Protein AF-A0A953EPU4-F1 (afdb_monomer_lite)

pLDDT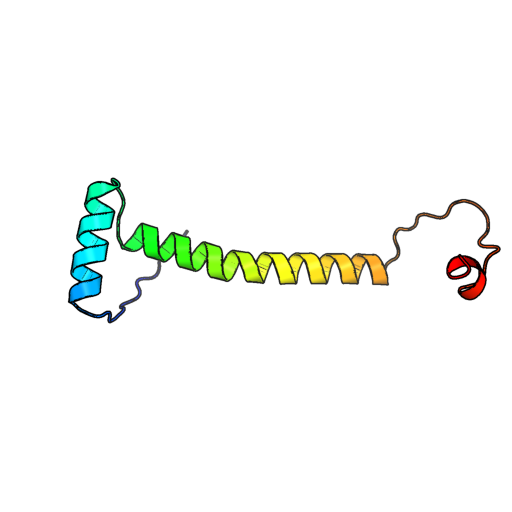: mean 87.54, std 8.88, range [58.88, 97.81]

Sequence (79 aa):
MATRRITLSIPDDLARRVRAFASQHDTSVSAIVTEFLSELVGSEVRYEDVWAAEEAIMASGTGMQIGAITWDRDDVHRR

Radius of gyration: 24.69 Å; chains: 1; bounding box: 36×23×65 Å

Structure (mmCIF, N/CA/C/O backbone):
data_AF-A0A953EPU4-F1
#
_entry.id   AF-A0A953EPU4-F1
#
loop_
_atom_site.group_PDB
_atom_site.id
_atom_site.type_symbol
_atom_site.label_atom_id
_atom_site.label_alt_id
_atom_site.label_comp_id
_atom_site.label_asym_id
_atom_site.label_entity_id
_atom_site.label_seq_id
_atom_site.pdbx_PDB_ins_code
_atom_site.Cartn_x
_atom_site.Cartn_y
_atom_site.Cartn_z
_atom_site.occupancy
_atom_site.B_iso_or_equiv
_atom_site.auth_seq_id
_atom_site.auth_comp_id
_atom_site.auth_asym_id
_atom_site.auth_atom_id
_atom_site.pdbx_PDB_model_num
ATOM 1 N N . MET A 1 1 ? 10.763 -10.748 6.934 1.00 58.88 1 MET A N 1
ATOM 2 C CA . MET A 1 1 ? 11.159 -9.329 6.771 1.00 58.88 1 MET A CA 1
ATOM 3 C C . MET A 1 1 ? 11.133 -8.655 8.134 1.00 58.88 1 MET A C 1
ATOM 5 O O . MET A 1 1 ? 10.313 -9.041 8.958 1.00 58.88 1 MET A O 1
ATOM 9 N N . ALA A 1 2 ? 12.035 -7.711 8.402 1.00 80.00 2 ALA A N 1
ATOM 10 C CA . ALA A 1 2 ? 12.045 -6.986 9.672 1.00 80.00 2 ALA A CA 1
ATOM 11 C C . ALA A 1 2 ? 10.914 -5.944 9.700 1.00 80.00 2 ALA A C 1
ATOM 13 O O . ALA A 1 2 ? 10.756 -5.181 8.752 1.00 80.00 2 ALA A O 1
ATOM 14 N N . THR A 1 3 ? 10.133 -5.902 10.780 1.00 84.19 3 THR A N 1
ATOM 15 C CA . THR A 1 3 ? 9.050 -4.923 10.965 1.00 84.19 3 THR A CA 1
ATOM 16 C C . THR A 1 3 ? 9.526 -3.744 11.807 1.00 84.19 3 THR A C 1
ATOM 18 O O . THR A 1 3 ? 10.108 -3.950 12.876 1.00 84.19 3 THR A O 1
ATOM 21 N N . ARG A 1 4 ? 9.223 -2.511 11.386 1.00 90.31 4 ARG A N 1
ATOM 22 C CA . ARG A 1 4 ? 9.483 -1.292 12.167 1.00 90.31 4 ARG A CA 1
ATOM 23 C C . ARG A 1 4 ? 8.170 -0.716 12.696 1.00 90.31 4 ARG A C 1
ATOM 25 O O . ARG A 1 4 ? 7.211 -0.583 11.946 1.00 90.31 4 ARG A O 1
ATOM 32 N N . ARG A 1 5 ? 8.123 -0.378 13.990 1.00 91.94 5 ARG A N 1
ATOM 33 C CA . ARG A 1 5 ? 6.949 0.265 14.603 1.00 91.94 5 ARG A CA 1
ATOM 34 C C . ARG A 1 5 ? 6.946 1.759 14.302 1.00 91.94 5 ARG A C 1
ATOM 36 O O . ARG A 1 5 ? 7.983 2.409 14.424 1.00 91.94 5 ARG A O 1
ATOM 43 N N . ILE A 1 6 ? 5.775 2.278 13.959 1.00 88.50 6 ILE A N 1
ATOM 44 C CA . ILE A 1 6 ? 5.530 3.697 13.706 1.00 88.50 6 ILE A CA 1
ATOM 45 C C . ILE A 1 6 ? 4.381 4.129 14.619 1.00 88.50 6 ILE A C 1
ATOM 47 O O . ILE A 1 6 ? 3.366 3.438 14.702 1.00 88.50 6 ILE A O 1
ATOM 51 N N . THR A 1 7 ? 4.551 5.251 15.316 1.00 93.50 7 THR A N 1
ATOM 52 C CA . THR A 1 7 ? 3.492 5.869 16.124 1.00 93.50 7 THR A CA 1
ATOM 53 C C . THR A 1 7 ? 2.862 6.992 15.315 1.00 93.50 7 THR A C 1
ATOM 55 O O . THR A 1 7 ? 3.572 7.851 14.798 1.00 93.50 7 THR A O 1
ATOM 58 N N . LEU A 1 8 ? 1.537 6.976 15.202 1.00 90.31 8 LEU A N 1
ATOM 59 C CA . LEU A 1 8 ? 0.763 7.904 14.384 1.00 90.31 8 LEU A CA 1
ATOM 60 C C . LEU A 1 8 ? -0.317 8.540 15.260 1.00 90.31 8 LEU A C 1
ATOM 62 O O . LEU A 1 8 ? -0.991 7.836 16.015 1.00 90.31 8 LEU A O 1
ATOM 66 N N . SER A 1 9 ? -0.502 9.849 15.130 1.00 95.19 9 SER A N 1
ATOM 67 C CA . SER A 1 9 ? -1.615 10.564 15.756 1.00 95.19 9 SER A CA 1
ATOM 68 C C . SER A 1 9 ? -2.711 10.775 14.720 1.00 95.19 9 SER A C 1
ATOM 70 O O . SER A 1 9 ? -2.455 11.337 13.659 1.00 95.19 9 SER A O 1
ATOM 72 N N . ILE A 1 10 ? -3.930 10.337 15.031 1.00 93.69 10 ILE A N 1
ATOM 73 C CA . ILE A 1 10 ? -5.116 10.525 14.188 1.00 93.69 10 ILE A CA 1
ATOM 74 C C . ILE A 1 10 ? -6.275 11.063 15.035 1.00 93.69 10 ILE A C 1
ATOM 76 O O . ILE A 1 10 ? -6.274 10.853 16.252 1.00 93.69 10 ILE A O 1
ATOM 80 N N . PRO A 1 11 ? -7.271 11.729 14.424 1.00 97.81 11 PRO A N 1
ATOM 81 C CA . PRO A 1 11 ? -8.484 12.132 15.124 1.00 97.81 11 PRO A CA 1
ATOM 82 C C . PRO A 1 11 ? -9.155 10.951 15.836 1.00 97.81 11 PRO A C 1
ATOM 84 O O . PRO A 1 11 ? -9.239 9.840 15.308 1.00 97.81 11 PRO A O 1
ATOM 87 N N . ASP A 1 12 ? -9.632 11.189 17.053 1.00 97.31 12 ASP A N 1
ATOM 88 C CA . ASP A 1 12 ? -10.179 10.158 17.941 1.00 97.31 12 ASP A CA 1
ATOM 89 C C . ASP A 1 12 ? -11.460 9.503 17.376 1.00 97.31 12 ASP A C 1
ATOM 91 O O . ASP A 1 12 ? -11.676 8.293 17.483 1.00 97.31 12 ASP A O 1
ATOM 95 N N . ASP A 1 13 ? -12.286 10.280 16.675 1.00 97.69 13 ASP A N 1
ATOM 96 C CA . ASP A 1 13 ? -13.448 9.777 15.942 1.00 97.69 13 ASP A CA 1
ATOM 97 C C . ASP A 1 13 ? -13.047 8.850 14.781 1.00 97.69 13 ASP A C 1
ATOM 99 O O . ASP A 1 13 ? -13.702 7.832 14.542 1.00 97.69 13 ASP A O 1
ATOM 103 N N . LEU A 1 14 ? -11.954 9.164 14.080 1.00 96.25 14 LEU A N 1
ATOM 104 C CA . LEU A 1 14 ? -11.421 8.327 13.012 1.00 96.25 14 LEU A CA 1
ATOM 105 C C . LEU A 1 14 ? -10.836 7.033 13.581 1.00 96.25 14 LEU A C 1
ATOM 107 O O . LEU A 1 14 ? -11.126 5.959 13.058 1.00 96.25 14 LEU A O 1
ATOM 111 N N . ALA A 1 15 ? -10.090 7.113 14.688 1.00 95.56 15 ALA A N 1
ATOM 112 C CA . ALA A 1 15 ? -9.542 5.943 15.372 1.00 95.56 15 ALA A CA 1
ATOM 113 C C . ALA A 1 15 ? -10.640 4.950 15.778 1.00 95.56 15 ALA A C 1
ATOM 115 O O . ALA A 1 15 ? -10.496 3.743 15.565 1.00 95.56 15 ALA A O 1
ATOM 116 N N . ARG A 1 16 ? -11.762 5.451 16.317 1.00 96.69 16 ARG A N 1
ATOM 117 C CA . ARG A 1 16 ? -12.934 4.623 16.639 1.00 96.69 16 ARG A CA 1
ATOM 118 C C . ARG A 1 16 ? -13.525 3.952 15.403 1.00 96.69 16 ARG A C 1
ATOM 120 O O . ARG A 1 16 ? -13.736 2.740 15.418 1.00 96.69 16 ARG A O 1
ATOM 127 N N . ARG A 1 17 ? -13.772 4.720 14.338 1.00 97.31 17 ARG A N 1
ATOM 128 C CA . ARG A 1 17 ? -14.378 4.209 13.097 1.00 97.31 17 ARG A CA 1
ATOM 129 C C . ARG A 1 17 ? -13.509 3.150 12.426 1.00 97.31 17 ARG A C 1
ATOM 131 O O . ARG A 1 17 ? -14.015 2.096 12.063 1.00 97.31 17 ARG A O 1
ATOM 138 N N . VAL A 1 18 ? -12.203 3.391 12.333 1.00 95.75 18 VAL A N 1
ATOM 139 C CA . VAL A 1 18 ? -11.244 2.446 11.744 1.00 95.75 18 VAL A CA 1
ATOM 140 C C . VAL A 1 18 ? -11.152 1.150 12.546 1.00 95.75 18 VAL A C 1
ATOM 142 O O . VAL A 1 18 ? -11.095 0.079 11.951 1.00 95.75 18 VAL A O 1
ATOM 145 N N . ARG A 1 19 ? -11.190 1.208 13.884 1.00 95.94 19 ARG A N 1
ATOM 146 C CA . ARG A 1 19 ? -11.224 -0.013 14.708 1.00 95.94 19 ARG A CA 1
ATOM 147 C C . ARG A 1 19 ? -12.500 -0.814 14.479 1.00 95.94 19 ARG A C 1
ATOM 149 O O . ARG A 1 19 ? -12.416 -2.018 14.275 1.00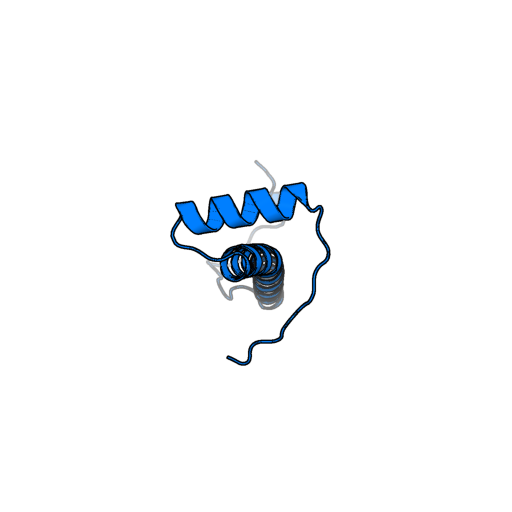 95.94 19 ARG A O 1
ATOM 156 N N . ALA A 1 20 ? -13.656 -0.148 14.472 1.00 97.69 20 ALA A N 1
ATOM 157 C CA . ALA A 1 20 ? -14.934 -0.806 14.216 1.00 97.69 20 ALA A CA 1
ATOM 158 C C . ALA 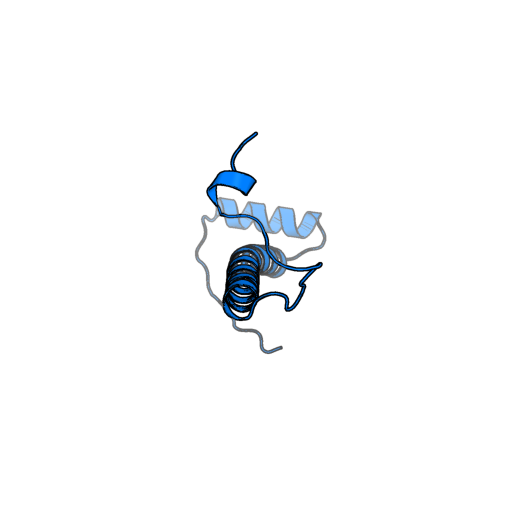A 1 20 ? -14.979 -1.441 12.819 1.00 97.69 20 ALA A C 1
ATOM 160 O O . ALA A 1 20 ? -15.476 -2.553 12.672 1.00 97.69 20 ALA A O 1
ATOM 161 N N . PHE A 1 21 ? -14.445 -0.753 11.808 1.00 97.19 21 PHE A N 1
ATOM 162 C CA . PHE A 1 21 ? -14.302 -1.288 10.458 1.00 97.19 21 PHE A CA 1
ATOM 163 C C . PHE A 1 21 ? -13.389 -2.518 10.448 1.00 97.19 21 PHE A C 1
ATOM 165 O O . PHE A 1 21 ? -13.792 -3.579 9.987 1.00 97.19 21 PHE A O 1
ATOM 172 N N . ALA A 1 22 ? -12.195 -2.417 11.034 1.00 96.88 22 ALA A N 1
ATOM 173 C CA . ALA A 1 22 ? -11.243 -3.522 11.066 1.00 96.88 22 ALA A CA 1
ATOM 174 C C . ALA A 1 22 ? -11.843 -4.786 11.710 1.00 96.88 22 ALA A C 1
ATOM 176 O O . ALA A 1 22 ? -11.716 -5.874 11.158 1.00 96.88 22 ALA A O 1
ATOM 177 N N . SER A 1 23 ? -12.573 -4.628 12.820 1.00 97.06 23 SER A N 1
ATOM 178 C CA . SER A 1 23 ? -13.266 -5.736 13.486 1.00 97.06 23 SER A CA 1
ATOM 179 C C . SER A 1 23 ? -14.388 -6.360 12.652 1.00 97.06 23 SER A C 1
ATOM 181 O O . SER A 1 23 ? -14.586 -7.563 12.739 1.00 97.06 23 SER A O 1
ATOM 183 N N . GLN A 1 24 ? -15.123 -5.575 11.859 1.00 97.75 24 GLN A N 1
ATOM 184 C CA . GLN A 1 24 ? -16.193 -6.092 10.989 1.00 97.75 24 GLN A CA 1
ATOM 185 C C . GLN A 1 24 ? -15.661 -6.875 9.783 1.00 97.75 24 GLN A C 1
ATOM 187 O O . GLN A 1 24 ? -16.386 -7.689 9.220 1.00 97.75 24 GLN A O 1
ATOM 192 N N . HIS A 1 25 ? -14.419 -6.611 9.381 1.00 95.75 25 HIS A N 1
ATOM 193 C CA . HIS A 1 25 ? -13.790 -7.174 8.187 1.00 95.75 25 HIS A CA 1
ATOM 194 C C . HIS A 1 25 ? -12.674 -8.183 8.514 1.00 95.75 25 HIS A C 1
ATOM 196 O O . HIS A 1 25 ? -11.833 -8.440 7.656 1.00 95.75 25 HIS A O 1
ATOM 202 N N . ASP A 1 26 ? -12.630 -8.708 9.746 1.00 95.25 26 ASP A N 1
ATOM 203 C CA . ASP A 1 26 ? -11.606 -9.657 10.221 1.00 95.25 26 ASP A CA 1
ATOM 204 C C . ASP A 1 26 ? -10.161 -9.218 9.898 1.00 95.25 26 ASP A C 1
ATOM 206 O O . ASP A 1 26 ? -9.280 -10.019 9.584 1.00 95.25 26 ASP A O 1
ATOM 210 N N . THR A 1 27 ? -9.902 -7.910 9.982 1.00 96.50 27 THR A N 1
ATOM 211 C CA . THR A 1 27 ? -8.598 -7.302 9.698 1.00 96.50 27 THR A CA 1
ATOM 212 C C . THR A 1 27 ? -8.115 -6.459 10.878 1.00 96.50 27 THR A C 1
ATOM 214 O O . THR A 1 27 ? -8.756 -6.353 11.924 1.00 96.50 27 THR A O 1
ATOM 217 N N . SER A 1 28 ? -6.940 -5.848 10.745 1.00 95.50 28 SER A N 1
ATOM 218 C CA . SER A 1 28 ? -6.374 -4.961 11.759 1.00 95.50 28 SER A CA 1
ATOM 219 C C . SER A 1 28 ? -6.084 -3.582 11.189 1.00 95.50 28 SER A C 1
ATOM 221 O O . SER A 1 28 ? -5.801 -3.419 10.006 1.00 95.50 28 SER A O 1
ATOM 223 N N . VAL A 1 29 ? -6.060 -2.578 12.066 1.00 94.44 29 VAL A N 1
ATOM 224 C CA . VAL A 1 29 ? -5.641 -1.218 11.695 1.00 94.44 29 VAL A CA 1
ATOM 225 C C . VAL A 1 29 ? -4.231 -1.219 11.100 1.00 94.44 29 VAL A C 1
ATOM 227 O O . VAL A 1 29 ? -3.973 -0.524 10.125 1.00 94.44 29 VAL A O 1
ATOM 230 N N . SER A 1 30 ? -3.329 -2.038 11.649 1.00 92.62 30 SER A N 1
ATOM 231 C CA . SER A 1 30 ? -1.970 -2.174 11.122 1.00 92.62 30 SER A CA 1
ATOM 232 C C . SER A 1 30 ? -1.959 -2.767 9.716 1.00 92.62 30 SER A C 1
ATOM 234 O O . SER A 1 30 ? -1.155 -2.325 8.905 1.00 92.62 30 SER A O 1
ATOM 236 N N . ALA A 1 31 ? -2.822 -3.743 9.422 1.00 93.19 31 ALA A N 1
ATOM 237 C CA . ALA A 1 31 ? -2.925 -4.337 8.092 1.00 93.19 31 ALA A CA 1
ATOM 238 C C . ALA A 1 31 ? -3.456 -3.315 7.080 1.00 93.19 31 ALA A C 1
ATOM 240 O O . ALA A 1 31 ? -2.808 -3.096 6.065 1.00 93.19 31 ALA A O 1
ATOM 241 N N . ILE A 1 32 ? -4.532 -2.597 7.421 1.00 94.44 32 ILE A N 1
ATOM 242 C CA . ILE A 1 32 ? -5.101 -1.530 6.579 1.00 94.44 32 ILE A CA 1
ATOM 243 C C . ILE A 1 32 ? -4.049 -0.459 6.256 1.00 94.44 32 ILE A C 1
ATOM 245 O O . ILE A 1 32 ? -3.876 -0.078 5.103 1.00 94.44 32 ILE A O 1
ATOM 249 N N . VAL A 1 33 ? -3.325 0.025 7.271 1.00 93.44 33 VAL A N 1
ATOM 250 C CA . VAL A 1 33 ? -2.279 1.043 7.078 1.00 93.44 33 VAL A CA 1
ATOM 251 C C . VAL A 1 33 ? -1.121 0.491 6.251 1.00 93.44 33 VAL A C 1
ATOM 253 O O . VAL A 1 33 ? -0.591 1.200 5.403 1.00 93.44 33 VAL A O 1
ATOM 256 N N . THR A 1 34 ? -0.727 -0.762 6.484 1.00 91.81 34 THR A N 1
ATOM 257 C CA . THR A 1 34 ? 0.353 -1.403 5.722 1.00 91.81 34 THR A CA 1
ATOM 258 C C . THR A 1 34 ? -0.018 -1.510 4.251 1.00 91.81 34 THR A C 1
ATOM 260 O O . THR A 1 34 ? 0.777 -1.113 3.412 1.00 91.81 34 THR A O 1
ATOM 263 N N . GLU A 1 35 ? -1.228 -1.976 3.948 1.00 91.19 35 GLU A N 1
ATOM 264 C CA . GLU A 1 35 ? -1.723 -2.123 2.580 1.00 91.19 35 GLU A CA 1
ATOM 265 C C . GLU A 1 35 ? -1.787 -0.775 1.865 1.00 91.19 35 GLU A C 1
ATOM 267 O O . GLU A 1 35 ? -1.203 -0.625 0.798 1.00 91.19 35 GLU A O 1
ATOM 272 N N . PHE A 1 36 ? -2.358 0.244 2.511 1.00 91.94 36 PHE A N 1
ATOM 273 C CA . PHE A 1 36 ? -2.398 1.596 1.958 1.00 91.94 36 PHE A CA 1
ATOM 274 C C . PHE A 1 36 ? -0.996 2.155 1.664 1.00 91.94 36 PHE A C 1
ATOM 276 O O . PHE A 1 36 ? -0.759 2.723 0.601 1.00 91.94 36 PHE A O 1
ATOM 283 N N . LEU A 1 37 ? -0.042 1.981 2.587 1.00 91.00 37 LEU A N 1
ATOM 284 C CA . LEU A 1 37 ? 1.341 2.420 2.378 1.00 91.00 37 LEU A CA 1
ATOM 285 C C . LEU A 1 37 ? 2.041 1.611 1.277 1.00 91.00 37 LEU A C 1
ATOM 287 O O . LEU A 1 37 ? 2.823 2.174 0.514 1.00 91.00 37 LEU A O 1
ATOM 291 N N . SER A 1 38 ? 1.765 0.310 1.176 1.00 87.44 38 SER A N 1
ATOM 292 C CA . SER A 1 38 ? 2.291 -0.552 0.116 1.00 87.44 38 SER A CA 1
ATOM 293 C C . SER A 1 38 ? 1.733 -0.187 -1.253 1.00 87.44 38 SER A C 1
ATOM 295 O O . SER A 1 38 ? 2.492 -0.181 -2.216 1.00 87.44 38 SER A O 1
ATOM 297 N N . GLU A 1 39 ? 0.450 0.148 -1.358 1.00 88.62 39 GLU A N 1
ATOM 298 C CA . GLU A 1 39 ? -0.151 0.634 -2.601 1.00 88.62 39 GLU A CA 1
ATOM 299 C C . GLU A 1 39 ? 0.415 1.996 -2.997 1.00 88.62 39 GLU A C 1
ATOM 301 O O . GLU A 1 39 ? 0.783 2.189 -4.156 1.00 88.62 39 GLU A O 1
ATOM 306 N N . LEU A 1 40 ? 0.547 2.910 -2.031 1.00 86.88 40 LEU A N 1
ATOM 307 C CA . LEU A 1 40 ? 1.101 4.240 -2.255 1.00 86.88 40 LEU A CA 1
ATOM 308 C C . LEU A 1 40 ? 2.528 4.148 -2.812 1.00 86.88 40 LEU A C 1
ATOM 310 O O . LEU A 1 40 ? 2.789 4.625 -3.913 1.00 86.88 40 LEU A O 1
ATOM 314 N N . VAL A 1 41 ? 3.423 3.453 -2.105 1.00 84.56 41 VAL A N 1
ATOM 315 C CA . VAL A 1 41 ? 4.827 3.294 -2.522 1.00 84.56 41 VAL A CA 1
ATOM 316 C C . VAL A 1 41 ? 4.947 2.396 -3.753 1.00 84.56 41 VAL A C 1
ATOM 318 O O . VAL A 1 41 ? 5.717 2.683 -4.663 1.00 84.56 41 VAL A O 1
ATOM 321 N N . GLY A 1 42 ? 4.175 1.313 -3.819 1.00 77.12 42 GLY A N 1
ATOM 322 C CA . GLY A 1 42 ? 4.190 0.386 -4.947 1.00 77.12 42 GLY A CA 1
ATOM 323 C C . GLY A 1 42 ? 3.689 1.016 -6.247 1.00 77.12 42 GLY A C 1
ATOM 324 O O . GLY A 1 42 ? 4.087 0.58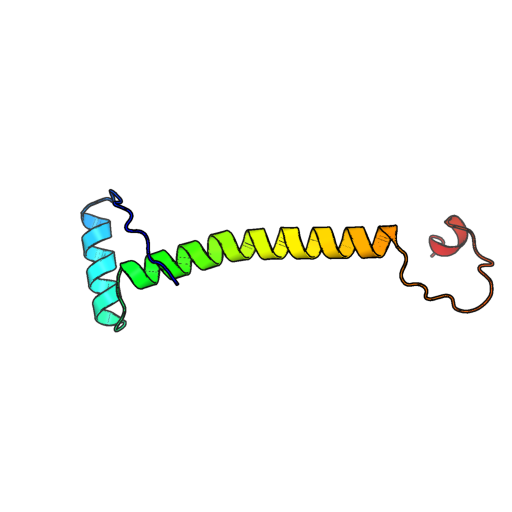6 -7.326 1.00 77.12 42 GLY A O 1
ATOM 325 N N . SER A 1 43 ? 2.828 2.035 -6.186 1.00 67.00 43 SER A N 1
ATOM 326 C CA . SER A 1 43 ? 2.421 2.795 -7.373 1.00 67.00 43 SER A CA 1
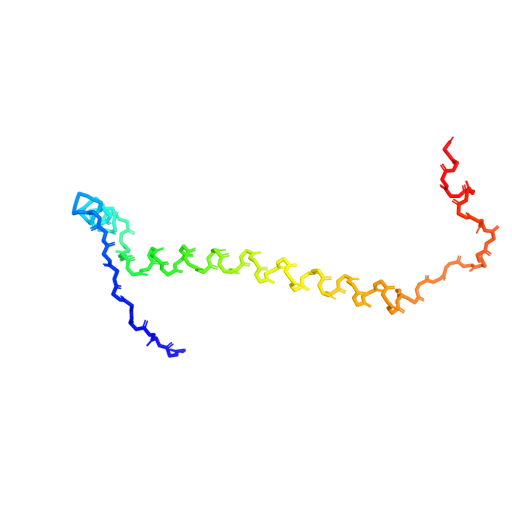ATOM 327 C C . SER A 1 43 ? 3.571 3.622 -7.956 1.00 67.00 43 SER A C 1
ATOM 329 O O . SER A 1 43 ? 3.756 3.621 -9.170 1.00 67.00 43 SER A O 1
ATOM 331 N N . GLU A 1 44 ? 4.378 4.235 -7.095 1.00 61.50 44 GLU A N 1
ATOM 332 C CA . GLU A 1 44 ? 5.487 5.113 -7.469 1.00 61.50 44 GLU A CA 1
ATOM 333 C C . GLU A 1 44 ? 6.713 4.308 -7.924 1.00 61.50 44 GLU A C 1
ATOM 335 O O . GLU A 1 44 ? 7.229 4.541 -9.014 1.00 61.50 44 GLU A O 1
ATOM 340 N N . VAL A 1 45 ? 7.080 3.255 -7.182 1.00 66.62 45 VAL A N 1
ATOM 341 C CA . VAL A 1 45 ? 8.189 2.353 -7.545 1.00 66.62 45 VAL A CA 1
ATOM 342 C C . VAL A 1 45 ? 7.933 1.670 -8.889 1.00 66.62 45 VAL A C 1
ATOM 344 O O . VAL A 1 45 ? 8.804 1.666 -9.750 1.00 66.62 45 VAL A O 1
ATOM 347 N N . ARG A 1 46 ? 6.713 1.162 -9.135 1.00 71.88 46 ARG A N 1
ATOM 348 C CA . ARG A 1 46 ? 6.385 0.551 -10.438 1.00 71.88 46 ARG A CA 1
ATOM 349 C C . ARG A 1 46 ? 6.490 1.542 -11.592 1.00 71.88 46 ARG A C 1
ATOM 351 O O . ARG A 1 46 ? 6.824 1.132 -12.696 1.00 71.88 46 ARG A O 1
ATOM 358 N N . TYR A 1 47 ? 6.160 2.810 -11.364 1.00 75.62 47 TYR A N 1
ATOM 359 C CA . TYR A 1 47 ? 6.262 3.825 -12.404 1.00 75.62 47 TYR A CA 1
ATOM 360 C C . TYR A 1 47 ? 7.726 4.138 -12.727 1.00 75.62 47 TYR A C 1
ATOM 362 O O . TYR A 1 47 ? 8.101 4.118 -13.897 1.00 75.62 47 TYR A O 1
ATOM 370 N N . GLU A 1 48 ? 8.556 4.368 -11.708 1.00 78.19 48 GLU A N 1
ATOM 371 C CA . GLU A 1 48 ? 9.985 4.650 -11.888 1.00 78.19 48 GLU A CA 1
ATOM 372 C C . GLU A 1 48 ? 10.740 3.464 -12.504 1.00 78.19 48 GLU A C 1
ATOM 374 O O . GLU A 1 48 ? 11.548 3.658 -13.411 1.00 78.19 48 GLU A O 1
ATOM 379 N N . ASP A 1 49 ? 10.428 2.235 -12.084 1.00 82.12 49 ASP A N 1
ATOM 3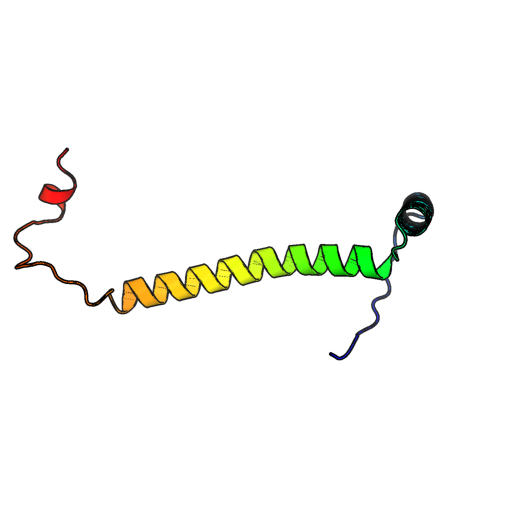80 C CA . ASP A 1 49 ? 11.036 1.018 -12.629 1.00 82.12 49 ASP A CA 1
ATOM 381 C C . ASP A 1 49 ? 10.700 0.831 -14.117 1.00 82.12 49 ASP A C 1
ATOM 383 O O . ASP A 1 49 ? 11.578 0.522 -14.926 1.00 82.12 49 ASP A O 1
ATOM 387 N N . VAL A 1 50 ? 9.432 1.036 -14.496 1.00 85.25 50 VAL A N 1
ATOM 388 C CA . VAL A 1 50 ? 8.999 0.969 -15.901 1.00 85.25 50 VAL A CA 1
ATOM 389 C C . VAL A 1 50 ? 9.644 2.090 -16.707 1.00 85.25 50 VAL A C 1
ATOM 391 O O . VAL A 1 50 ? 10.152 1.836 -17.794 1.00 85.25 50 VAL A O 1
ATOM 394 N N . TRP A 1 51 ? 9.680 3.308 -16.169 1.00 87.12 51 TRP A N 1
ATOM 395 C CA . TRP A 1 51 ? 10.331 4.442 -16.816 1.00 87.12 51 TRP A CA 1
ATOM 396 C C . TRP A 1 51 ? 11.809 4.159 -17.111 1.00 87.12 51 TRP A C 1
ATOM 398 O O . TRP A 1 51 ? 12.253 4.306 -18.250 1.00 87.12 51 TRP A O 1
ATOM 408 N N . ALA A 1 52 ? 12.558 3.693 -16.111 1.00 90.44 52 ALA A N 1
ATOM 409 C CA . ALA A 1 52 ? 13.972 3.367 -16.260 1.00 90.44 52 ALA A CA 1
ATOM 410 C C . ALA A 1 52 ? 14.201 2.215 -17.254 1.00 90.44 52 ALA A C 1
ATOM 412 O O . ALA A 1 52 ? 15.154 2.249 -18.037 1.00 90.44 52 ALA A O 1
ATOM 413 N N . ALA A 1 53 ? 13.326 1.204 -17.255 1.00 87.50 53 ALA A N 1
ATOM 414 C CA . ALA A 1 53 ? 13.390 0.103 -18.211 1.00 87.50 53 ALA A CA 1
ATOM 415 C C . ALA A 1 53 ? 13.148 0.576 -19.655 1.00 87.50 53 ALA A C 1
ATOM 417 O O . ALA A 1 53 ? 13.908 0.211 -20.553 1.00 87.50 53 ALA A O 1
ATOM 418 N N . GLU A 1 54 ? 12.139 1.419 -19.881 1.00 89.50 54 GLU A N 1
ATOM 419 C CA . GLU A 1 54 ? 11.843 2.000 -21.196 1.00 89.50 54 GLU A CA 1
ATOM 420 C C . GLU A 1 54 ? 12.985 2.897 -21.690 1.00 89.50 54 GLU A C 1
ATOM 422 O O . GLU A 1 54 ? 13.394 2.804 -22.848 1.00 89.50 54 GLU A O 1
ATOM 427 N N . GLU A 1 55 ? 13.567 3.723 -20.817 1.00 93.25 55 GLU A N 1
ATOM 428 C CA . GLU A 1 55 ? 14.723 4.560 -21.156 1.00 93.25 55 GLU A CA 1
ATOM 429 C C . GLU A 1 55 ? 15.936 3.714 -21.567 1.00 93.25 55 GLU A C 1
ATOM 431 O O . GLU A 1 55 ? 16.589 4.003 -22.575 1.00 93.25 55 GLU A O 1
ATOM 436 N N . ALA A 1 56 ? 16.193 2.611 -20.860 1.00 91.88 56 ALA A N 1
ATOM 437 C CA . ALA A 1 56 ? 17.248 1.670 -21.221 1.00 91.88 56 ALA A CA 1
ATOM 438 C C . ALA A 1 56 ? 16.992 0.997 -22.582 1.00 91.88 56 ALA A C 1
ATOM 440 O O . ALA A 1 56 ? 17.930 0.829 -23.370 1.00 91.88 56 ALA A O 1
ATOM 441 N N . ILE A 1 57 ? 15.741 0.643 -22.896 1.00 91.06 57 ILE A N 1
ATOM 442 C CA . ILE A 1 57 ? 15.355 0.079 -24.201 1.00 91.06 57 ILE A CA 1
ATOM 443 C C . ILE A 1 57 ? 15.532 1.116 -25.315 1.00 91.06 57 ILE A C 1
ATOM 445 O O . ILE A 1 57 ? 16.091 0.796 -26.363 1.00 91.06 57 ILE A O 1
ATOM 449 N N . MET A 1 58 ? 15.110 2.364 -25.097 1.00 87.06 58 MET A N 1
ATOM 450 C CA . MET A 1 58 ? 15.286 3.447 -26.071 1.00 87.06 58 MET A CA 1
ATOM 451 C C . MET A 1 58 ? 16.766 3.752 -26.327 1.00 87.06 58 MET A C 1
ATOM 453 O O . MET A 1 58 ? 17.155 3.958 -27.476 1.00 87.06 58 MET A O 1
ATOM 457 N N . ALA A 1 59 ? 17.595 3.746 -25.281 1.00 89.88 59 ALA A N 1
ATOM 458 C CA . ALA A 1 59 ? 19.027 4.009 -25.391 1.00 89.88 59 ALA A CA 1
ATOM 459 C C . ALA A 1 59 ? 19.795 2.869 -26.080 1.00 89.88 59 ALA A C 1
ATOM 461 O O . ALA A 1 59 ? 20.702 3.125 -26.870 1.00 89.88 59 ALA A O 1
ATOM 462 N N . SER A 1 60 ? 19.448 1.613 -25.783 1.00 88.44 60 SER A N 1
ATOM 463 C CA . SER A 1 60 ? 20.100 0.438 -26.384 1.00 88.44 60 SER A CA 1
ATOM 464 C C . SER A 1 60 ? 19.563 0.096 -27.776 1.00 88.44 60 SER A C 1
ATOM 466 O O . SER A 1 60 ? 20.273 -0.511 -28.580 1.00 88.44 60 SER A O 1
ATOM 468 N N . GLY A 1 61 ? 18.336 0.522 -28.080 1.00 80.44 61 GLY A N 1
ATOM 469 C CA . GLY A 1 61 ? 17.594 0.082 -29.250 1.00 80.44 61 GLY A CA 1
ATOM 470 C C . GLY A 1 61 ? 17.147 -1.377 -29.115 1.00 80.44 61 GLY A C 1
ATOM 471 O O . GLY A 1 61 ? 17.766 -2.203 -28.452 1.00 80.44 61 GLY A O 1
ATOM 472 N N . THR A 1 62 ? 16.062 -1.744 -29.791 1.00 81.25 62 THR A N 1
ATOM 473 C CA . THR A 1 62 ? 15.496 -3.105 -29.705 1.00 81.25 62 THR A CA 1
ATOM 474 C C . THR A 1 62 ? 16.283 -4.150 -30.504 1.00 81.25 62 THR A C 1
ATOM 476 O O . THR A 1 62 ? 15.913 -5.322 -30.517 1.00 81.25 62 THR A O 1
ATOM 479 N N . GLY A 1 63 ? 17.326 -3.735 -31.236 1.00 77.56 63 GLY A N 1
ATOM 480 C CA . GLY A 1 63 ? 18.071 -4.584 -32.174 1.00 77.56 63 GLY A CA 1
ATOM 481 C C . GLY A 1 63 ? 17.231 -5.112 -33.347 1.00 77.56 63 GLY A C 1
ATOM 482 O O . GLY A 1 63 ? 17.731 -5.881 -34.167 1.00 77.56 63 GLY A O 1
ATOM 483 N N . MET A 1 64 ? 15.959 -4.718 -33.440 1.00 77.38 64 MET A N 1
ATOM 484 C CA . MET A 1 64 ? 15.030 -5.198 -34.449 1.00 77.38 64 MET A CA 1
ATOM 485 C C . MET A 1 64 ? 15.119 -4.312 -35.691 1.00 77.38 64 MET A C 1
ATOM 487 O O . MET A 1 64 ? 14.730 -3.147 -35.667 1.00 77.38 64 MET A O 1
ATOM 491 N N . GLN A 1 65 ? 15.600 -4.882 -36.793 1.00 78.81 65 GLN A N 1
ATOM 492 C CA . GLN A 1 65 ? 15.618 -4.237 -38.101 1.00 78.81 65 GLN A CA 1
ATOM 493 C C . GLN A 1 65 ? 14.935 -5.149 -39.123 1.00 78.81 65 GLN A C 1
ATOM 495 O O . GLN A 1 65 ? 15.308 -6.312 -39.276 1.00 78.81 65 GLN A O 1
ATOM 500 N N . ILE A 1 66 ? 13.948 -4.614 -39.843 1.00 81.75 66 ILE A N 1
ATOM 501 C CA . ILE A 1 66 ? 13.284 -5.310 -40.950 1.00 81.75 66 ILE A CA 1
ATOM 502 C C . ILE A 1 66 ? 13.674 -4.603 -42.248 1.00 81.75 66 ILE A C 1
ATOM 504 O O . ILE A 1 66 ? 13.173 -3.523 -42.549 1.00 81.75 66 ILE A O 1
ATOM 508 N N . GLY A 1 67 ? 14.577 -5.220 -43.014 1.00 85.62 67 GLY A N 1
ATOM 509 C CA . GLY A 1 67 ? 15.069 -4.665 -44.278 1.00 85.62 67 GLY A CA 1
ATOM 510 C C . GLY A 1 67 ? 15.978 -3.443 -44.105 1.00 85.62 67 GLY A C 1
ATOM 511 O O . GLY A 1 67 ? 16.438 -3.132 -43.008 1.00 85.62 67 GLY A O 1
ATOM 512 N N . ALA A 1 68 ? 16.292 -2.770 -45.210 1.00 85.75 68 ALA A N 1
ATOM 513 C CA . ALA A 1 68 ? 17.010 -1.500 -45.162 1.00 85.75 68 ALA A CA 1
ATOM 514 C C . ALA A 1 68 ? 16.054 -0.374 -44.735 1.00 85.75 68 ALA A C 1
ATOM 516 O O . ALA A 1 68 ? 14.907 -0.335 -45.179 1.00 85.75 68 ALA A O 1
ATOM 517 N N . ILE A 1 69 ? 16.531 0.554 -43.904 1.00 84.44 69 ILE A N 1
ATOM 518 C CA . ILE A 1 69 ? 15.796 1.784 -43.588 1.00 84.44 69 ILE A CA 1
ATOM 519 C C . ILE A 1 69 ? 15.881 2.687 -44.824 1.00 84.44 69 ILE A C 1
ATOM 521 O O . ILE A 1 69 ? 16.952 3.194 -45.147 1.00 84.44 69 ILE A O 1
ATOM 525 N N . THR A 1 70 ? 14.769 2.838 -45.544 1.00 89.12 70 THR A N 1
ATOM 526 C CA . THR A 1 70 ? 14.684 3.640 -46.783 1.00 89.12 70 THR A CA 1
ATOM 527 C C . THR A 1 70 ? 13.825 4.892 -46.634 1.00 89.12 70 THR A C 1
ATOM 529 O O . THR A 1 70 ? 13.559 5.564 -47.625 1.00 89.12 70 THR A O 1
ATOM 532 N N . TRP A 1 71 ? 13.342 5.163 -45.426 1.00 87.56 71 TRP A N 1
ATOM 533 C CA . TRP A 1 71 ? 12.398 6.228 -45.102 1.00 87.56 71 TRP A CA 1
ATOM 534 C C . TRP A 1 71 ? 13.068 7.260 -44.199 1.00 87.56 71 TRP A C 1
ATOM 536 O O . TRP A 1 71 ? 13.849 6.897 -43.314 1.00 87.56 71 TRP A O 1
ATOM 546 N N . ASP A 1 72 ? 12.752 8.536 -44.415 1.00 85.44 72 ASP A N 1
ATOM 547 C CA . ASP A 1 72 ? 13.074 9.589 -43.459 1.00 85.44 72 ASP A CA 1
ATOM 548 C C . ASP A 1 72 ? 11.941 9.781 -42.431 1.00 85.44 72 ASP A C 1
ATOM 550 O O . ASP A 1 72 ? 10.897 9.121 -42.458 1.00 85.44 72 ASP A O 1
ATOM 554 N N . ARG A 1 73 ? 12.165 10.671 -41.462 1.00 83.69 73 ARG A N 1
ATOM 555 C CA . ARG A 1 73 ? 11.176 10.964 -40.418 1.00 83.69 73 ARG A CA 1
ATOM 556 C C . ARG A 1 73 ? 9.879 11.557 -40.991 1.00 83.69 73 ARG A C 1
ATOM 558 O O . ARG A 1 73 ? 8.801 11.266 -40.471 1.00 83.69 73 ARG A O 1
ATOM 565 N N . ASP A 1 74 ? 9.972 12.376 -42.030 1.00 89.00 74 ASP A N 1
ATOM 566 C CA . ASP A 1 74 ? 8.829 13.051 -42.644 1.00 89.00 74 ASP A CA 1
ATOM 567 C C . ASP A 1 74 ? 7.991 12.082 -43.490 1.00 89.00 74 ASP A C 1
ATOM 569 O O . ASP A 1 74 ? 6.772 12.236 -43.571 1.00 89.00 74 ASP A O 1
ATOM 573 N N . ASP A 1 75 ? 8.614 11.054 -44.072 1.00 88.00 75 ASP A N 1
ATOM 574 C CA . ASP A 1 75 ? 7.939 9.952 -44.758 1.00 88.00 75 ASP A CA 1
ATOM 575 C C . ASP A 1 75 ? 7.063 9.138 -43.797 1.00 88.00 75 ASP A C 1
ATOM 577 O O . ASP A 1 75 ? 5.947 8.765 -44.151 1.00 88.00 75 ASP A O 1
ATOM 581 N N . VAL A 1 76 ? 7.529 8.908 -42.563 1.00 85.69 76 VAL A N 1
ATOM 582 C CA . VAL A 1 76 ? 6.774 8.176 -41.527 1.00 85.69 76 VAL A CA 1
ATOM 583 C C . VAL A 1 76 ? 5.595 8.991 -40.986 1.00 85.69 76 VAL A C 1
ATOM 585 O O . VAL A 1 76 ? 4.556 8.432 -40.632 1.00 85.69 76 VAL A O 1
ATOM 588 N N . HIS A 1 77 ? 5.740 10.313 -40.889 1.00 82.38 77 HIS A N 1
ATOM 589 C CA . HIS A 1 77 ? 4.698 11.188 -40.345 1.00 82.38 77 HIS A CA 1
ATOM 590 C C . HIS A 1 77 ? 3.673 11.667 -41.385 1.00 82.38 77 HIS A C 1
ATOM 592 O O . HIS A 1 77 ? 2.645 12.232 -41.000 1.00 82.38 77 HIS A O 1
ATOM 598 N N . ARG A 1 78 ? 3.909 11.424 -42.680 1.00 79.75 78 ARG A N 1
ATOM 599 C CA . ARG A 1 78 ? 2.937 11.675 -43.751 1.00 79.75 78 ARG A CA 1
ATOM 600 C C . ARG A 1 78 ? 1.805 10.640 -43.670 1.00 79.75 78 ARG A C 1
ATOM 602 O O . ARG A 1 78 ? 2.000 9.470 -43.984 1.00 79.75 78 ARG A O 1
ATOM 609 N N . ARG A 1 79 ? 0.630 11.081 -43.213 1.00 62.50 79 ARG A N 1
ATOM 610 C CA . ARG A 1 79 ? -0.641 10.341 -43.284 1.00 62.50 79 ARG A CA 1
ATOM 611 C C . ARG A 1 79 ? -1.416 10.717 -44.535 1.00 62.50 79 ARG A C 1
ATOM 613 O O . ARG A 1 79 ? -1.450 11.931 -44.837 1.00 62.50 79 ARG A O 1
#

Foldseek 3Di:
DDDDDDDDDDDPVVVVVLCVVQVVVVHDPVVVVVVVVCCVVVVVVVVVVVVVVVVVCVVVPPPDDDDDDPDDPVRVVDD

Secondary structure (DSSP, 8-state):
-----------HHHHHHHHHHHHHTT--HHHHHHHHHHHHHHHHHHHHHHHHHHHHHHHH------S-----HHHHH--